Protein AF-A0A1W9Z0H1-F1 (afdb_monomer_lite)

Foldseek 3Di:
DDDDDDPPPDPPPPPPPPPDPQADDLDPVSLVVVCVVDPVVDDSVNSSVVRVQRRLQRVAADAQWWFADPQGKIWGFHDDPNGTWIFIADPVPRDTDIGNGSYDPTHTDDDD

Radius of gyration: 23.55 Å; chains: 1; bounding box: 38×82×44 Å

Organism: Mycolicibacterium bacteremicum (NCBI:txid564198)

Secondary structure (DSSP, 8-state):
-PPPP----------------SS----HHHHHHHHTTS-TT--HHHHHHHHHHHHHHHSSPPTT-EEE-TTS-EEEEEEETTEEEEEEE-TTT--EEEE--SS-SSEEEE--

pLDDT: mean 76.05, std 16.75, range [44.22, 98.0]

Sequence (112 aa):
MDPKPIVDDEPAVEMQESEEPTGVPTTDDFVERVNGMTPGDITPQQILSVITAINHATTGDPVGTARRGPNGEFATRVNRQGVDMWQIVNPADGSLWYDFAPTLPWTQIGGN

Structure (mmCIF, N/CA/C/O backbone):
data_AF-A0A1W9Z0H1-F1
#
_entry.id   AF-A0A1W9Z0H1-F1
#
loop_
_atom_site.group_PDB
_atom_site.id
_atom_site.type_symbol
_atom_site.label_atom_id
_atom_site.label_alt_id
_atom_site.label_comp_id
_atom_site.label_asym_id
_atom_site.label_entity_id
_atom_site.label_seq_id
_atom_site.pdbx_PDB_ins_code
_atom_site.Cartn_x
_atom_si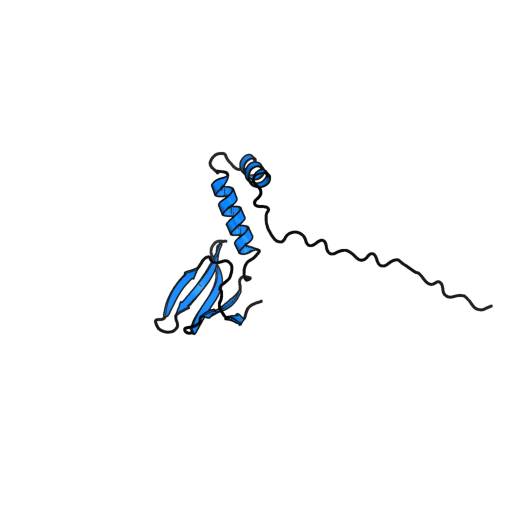te.Cartn_y
_atom_site.Cartn_z
_atom_site.occupancy
_atom_site.B_iso_or_equiv
_atom_site.auth_seq_id
_atom_site.auth_comp_id
_atom_site.auth_asym_id
_atom_site.auth_atom_id
_atom_site.pdbx_PDB_model_num
ATOM 1 N N . MET A 1 1 ? -8.074 -72.671 8.279 1.00 45.56 1 MET A N 1
ATOM 2 C CA . MET A 1 1 ? -8.773 -71.569 8.968 1.00 45.56 1 MET A CA 1
ATOM 3 C C . MET A 1 1 ? -7.991 -70.320 8.635 1.00 45.56 1 MET A C 1
ATOM 5 O O . MET A 1 1 ? -6.952 -70.096 9.237 1.00 45.56 1 MET A O 1
ATOM 9 N N . ASP A 1 2 ? -8.425 -69.596 7.613 1.00 45.91 2 ASP A N 1
ATOM 10 C CA . ASP A 1 2 ? -7.786 -68.352 7.189 1.00 45.91 2 ASP A CA 1
ATOM 11 C C . ASP A 1 2 ? -8.324 -67.190 8.038 1.00 45.91 2 ASP A C 1
ATOM 13 O O . ASP A 1 2 ? -9.546 -67.079 8.197 1.00 45.91 2 ASP A O 1
ATOM 17 N N . PRO A 1 3 ? -7.463 -66.340 8.623 1.00 49.16 3 PRO A N 1
ATOM 18 C CA . PRO A 1 3 ? -7.924 -65.160 9.336 1.00 49.16 3 PRO A CA 1
ATOM 19 C C . PRO A 1 3 ? -8.439 -64.130 8.323 1.00 49.16 3 PRO A C 1
ATOM 21 O O . PRO A 1 3 ? -7.768 -63.804 7.345 1.00 49.16 3 PRO A O 1
ATOM 24 N N . LYS A 1 4 ? -9.653 -63.620 8.550 1.00 55.16 4 LYS A N 1
ATOM 25 C CA . LYS A 1 4 ? -10.194 -62.491 7.783 1.00 55.16 4 LYS A CA 1
ATOM 26 C C . LYS A 1 4 ? -9.415 -61.216 8.136 1.00 55.16 4 LYS A C 1
ATOM 28 O O . LYS A 1 4 ? -9.140 -61.017 9.320 1.00 55.16 4 LYS A O 1
ATOM 33 N N . PRO A 1 5 ? -9.104 -60.341 7.166 1.00 51.19 5 PRO A N 1
ATOM 34 C CA . PRO A 1 5 ? -8.570 -59.025 7.475 1.00 51.19 5 PRO A CA 1
ATOM 35 C C . PRO A 1 5 ? -9.670 -58.179 8.128 1.00 51.19 5 PRO A C 1
ATOM 37 O O . PRO A 1 5 ? -10.795 -58.113 7.627 1.00 51.19 5 PRO A O 1
ATOM 40 N N . ILE A 1 6 ? -9.347 -57.567 9.265 1.00 50.47 6 ILE A N 1
ATOM 41 C CA . ILE A 1 6 ? -10.139 -56.493 9.863 1.00 50.47 6 ILE A CA 1
ATOM 42 C C . ILE A 1 6 ? -9.847 -55.265 9.002 1.00 50.47 6 ILE A C 1
ATOM 44 O O . ILE A 1 6 ? -8.709 -54.810 8.938 1.00 50.47 6 ILE A O 1
ATOM 48 N N . VAL A 1 7 ? -10.848 -54.808 8.255 1.00 54.66 7 VAL A N 1
ATOM 49 C CA . VAL A 1 7 ? -10.806 -53.502 7.601 1.00 54.66 7 VAL A CA 1
ATOM 50 C C . VAL A 1 7 ? -11.225 -52.508 8.677 1.00 54.66 7 VAL A C 1
ATOM 52 O O . VAL A 1 7 ? -12.408 -52.430 9.005 1.00 54.66 7 VAL A O 1
ATOM 55 N N . ASP A 1 8 ? -10.247 -51.837 9.285 1.00 53.41 8 ASP A N 1
ATOM 56 C CA . ASP A 1 8 ? -10.482 -50.625 10.070 1.00 53.41 8 ASP A CA 1
ATOM 57 C C . ASP A 1 8 ? -10.920 -49.526 9.093 1.00 53.41 8 ASP A C 1
ATOM 59 O O . ASP A 1 8 ? -10.108 -48.832 8.485 1.00 53.41 8 ASP A O 1
ATOM 63 N N . ASP A 1 9 ? -12.229 -49.444 8.873 1.00 55.66 9 ASP A N 1
ATOM 64 C CA . ASP A 1 9 ? -12.891 -48.330 8.199 1.00 55.66 9 ASP A CA 1
ATOM 65 C C . ASP A 1 9 ? -13.076 -47.221 9.250 1.00 55.66 9 ASP A C 1
ATOM 67 O O . ASP A 1 9 ? -14.148 -47.040 9.831 1.00 55.66 9 ASP A O 1
ATOM 71 N N . GLU A 1 10 ? -11.977 -46.551 9.604 1.00 60.16 10 GLU A N 1
ATOM 72 C CA . GLU A 1 10 ? -12.066 -45.281 10.321 1.00 60.16 10 GLU A CA 1
ATOM 73 C C . GLU A 1 10 ? -12.583 -44.236 9.323 1.00 60.16 10 GLU A C 1
ATOM 75 O O . GLU A 1 10 ? -11.928 -44.004 8.299 1.00 60.16 10 GLU A O 1
ATOM 80 N N . PRO A 1 11 ? -13.735 -43.582 9.567 1.00 52.06 11 PRO A N 1
ATOM 81 C CA . PRO A 1 11 ? -14.147 -42.488 8.710 1.00 52.06 11 PRO A CA 1
ATOM 82 C C . PRO A 1 11 ? -13.107 -41.382 8.863 1.00 52.06 11 PRO A C 1
ATOM 84 O O . PRO A 1 11 ? -12.924 -40.837 9.955 1.00 52.06 11 PRO A O 1
ATOM 87 N N . ALA A 1 12 ? -12.418 -41.062 7.768 1.00 53.41 12 ALA A N 1
ATOM 88 C CA . ALA A 1 12 ? -11.580 -39.881 7.687 1.00 53.41 12 ALA A CA 1
ATOM 89 C C . ALA A 1 12 ? -12.450 -38.682 8.077 1.00 53.41 12 ALA A C 1
ATOM 91 O O . ALA A 1 12 ? -13.354 -38.286 7.341 1.00 53.41 12 ALA A O 1
ATOM 92 N N . VAL A 1 13 ? -12.219 -38.145 9.275 1.00 53.97 13 VAL A N 1
ATOM 93 C CA . VAL A 1 13 ? -12.771 -36.855 9.666 1.00 53.97 13 VAL A CA 1
ATOM 94 C C . VAL A 1 13 ? -12.063 -35.859 8.766 1.00 53.97 13 VAL A C 1
ATOM 96 O O . VAL A 1 13 ? -10.923 -35.475 9.020 1.00 53.97 13 VAL A O 1
ATOM 99 N N . GLU A 1 14 ? -12.709 -35.527 7.652 1.00 49.62 14 GLU A N 1
ATOM 100 C CA . GLU A 1 14 ? -12.321 -34.427 6.790 1.00 49.62 14 GLU A CA 1
ATOM 101 C C . GLU A 1 14 ? -12.427 -33.179 7.666 1.00 49.62 14 GLU A C 1
ATOM 103 O O . GLU A 1 14 ? -13.512 -32.649 7.913 1.00 49.62 14 GLU A O 1
ATOM 108 N N . MET A 1 15 ? -11.299 -32.810 8.279 1.00 44.22 15 MET A N 1
ATOM 109 C CA . MET A 1 15 ? -11.163 -31.579 9.032 1.00 44.22 15 MET A CA 1
ATOM 110 C C . MET A 1 15 ? -11.415 -30.476 8.018 1.00 44.22 15 MET A C 1
ATOM 112 O O . MET A 1 15 ? -10.532 -30.136 7.237 1.00 44.22 15 MET A O 1
ATOM 116 N N . GLN A 1 16 ? -12.656 -29.994 7.973 1.00 44.22 16 GLN A N 1
ATOM 117 C CA . GLN A 1 16 ? -12.991 -28.784 7.255 1.00 44.22 16 GLN A CA 1
ATOM 118 C C . GLN A 1 16 ? -12.105 -27.713 7.870 1.00 44.22 16 GLN A C 1
ATOM 120 O O . GLN A 1 16 ? -12.297 -27.336 9.026 1.00 44.22 16 GLN A O 1
ATOM 125 N N . GLU A 1 17 ? -11.073 -27.331 7.127 1.00 47.47 17 GLU A N 1
ATOM 126 C CA . GLU A 1 17 ? -10.230 -26.192 7.426 1.00 47.47 17 GLU A CA 1
ATOM 127 C C . GLU A 1 17 ? -11.194 -25.013 7.525 1.00 47.47 17 GLU A C 1
ATOM 129 O O . GLU A 1 17 ? -11.731 -24.530 6.530 1.00 47.47 17 GLU A O 1
ATOM 134 N N . SER A 1 18 ? -11.568 -24.666 8.754 1.00 46.56 18 SER A N 1
ATOM 135 C CA . SER A 1 18 ? -12.375 -23.494 9.018 1.00 46.56 18 SER A CA 1
ATOM 136 C C . SER A 1 18 ? -11.507 -22.328 8.591 1.00 46.56 18 SER A C 1
ATOM 138 O O . SER A 1 18 ? -10.565 -21.987 9.303 1.00 46.56 18 SER A O 1
ATOM 140 N N . GLU A 1 19 ? -11.779 -21.790 7.401 1.00 47.16 19 GLU A N 1
ATOM 141 C CA . GLU A 1 19 ? -11.219 -20.533 6.923 1.00 47.16 19 GLU A CA 1
ATOM 142 C C . GLU A 1 19 ? -11.620 -19.460 7.939 1.00 47.16 19 GLU A C 1
ATOM 144 O O . GLU A 1 19 ? -12.688 -18.848 7.856 1.00 47.16 19 GLU A O 1
ATOM 149 N N . GLU A 1 20 ? -10.803 -19.295 8.981 1.00 51.53 20 GLU A N 1
ATOM 150 C CA . GLU A 1 20 ? -10.944 -18.187 9.906 1.00 51.53 20 GLU A CA 1
ATOM 151 C C . GLU A 1 20 ? -10.835 -16.909 9.067 1.00 51.53 20 GLU A C 1
ATOM 153 O O . GLU A 1 20 ? -9.908 -16.786 8.260 1.00 51.53 20 GLU A O 1
ATOM 158 N N . PRO A 1 21 ? -11.784 -15.966 9.187 1.00 47.16 21 PRO A N 1
ATOM 159 C CA . PRO A 1 21 ? -11.746 -14.757 8.384 1.00 47.16 21 PRO A CA 1
ATOM 160 C C . PRO A 1 21 ? -10.411 -14.044 8.622 1.00 47.16 21 PRO A C 1
ATOM 162 O O . PRO A 1 21 ? -10.077 -13.689 9.751 1.00 47.16 21 PRO A O 1
ATOM 165 N N . THR A 1 22 ? -9.647 -13.817 7.554 1.00 54.78 22 THR A N 1
ATOM 166 C CA . THR A 1 22 ? -8.291 -13.233 7.576 1.00 54.78 22 THR A CA 1
ATOM 167 C C . THR A 1 22 ? -8.282 -11.716 7.839 1.00 54.78 22 THR A C 1
ATOM 169 O O . THR A 1 22 ? -7.399 -10.979 7.392 1.00 54.78 22 THR A O 1
ATOM 172 N N . GLY A 1 23 ? -9.263 -11.220 8.599 1.00 58.22 23 GLY A N 1
ATOM 173 C CA . GLY A 1 23 ? -9.431 -9.811 8.926 1.00 58.22 23 GLY A CA 1
ATOM 174 C C . GLY A 1 23 ? -10.231 -9.590 10.208 1.00 58.22 23 GLY A C 1
ATOM 175 O O . GLY A 1 23 ? -11.097 -10.374 10.590 1.00 58.22 23 GLY A O 1
ATOM 176 N N . VAL A 1 24 ? -9.937 -8.479 10.873 1.00 66.19 24 VAL A N 1
ATOM 177 C CA . VAL A 1 24 ? -10.684 -7.979 12.022 1.00 66.19 24 VAL A CA 1
ATOM 178 C C . VAL A 1 24 ? -12.051 -7.455 11.549 1.00 66.19 24 VAL A C 1
ATOM 180 O O . VAL A 1 24 ? -12.112 -6.659 10.612 1.00 66.19 24 VAL A O 1
ATOM 183 N N . PRO A 1 25 ? -13.176 -7.840 12.170 1.00 69.00 25 PRO A N 1
ATOM 184 C CA . PRO A 1 25 ? -14.497 -7.356 11.768 1.00 69.00 25 PRO A CA 1
ATOM 185 C C . PRO A 1 25 ? -14.625 -5.823 11.837 1.00 69.00 25 PRO A C 1
ATOM 187 O O . PRO A 1 25 ? -14.260 -5.209 12.835 1.00 69.00 25 PRO A O 1
ATOM 190 N N . THR A 1 26 ? -15.195 -5.195 10.802 1.00 65.44 26 THR A N 1
ATOM 191 C CA . THR A 1 26 ? -15.469 -3.738 10.749 1.00 65.44 26 THR A CA 1
ATOM 192 C C . THR A 1 26 ? -16.930 -3.388 11.043 1.00 65.44 26 THR A C 1
ATOM 194 O O . THR A 1 26 ? -17.381 -2.295 10.717 1.00 65.44 26 THR A O 1
ATOM 197 N N . THR A 1 27 ? -17.704 -4.321 11.595 1.00 74.88 27 THR A N 1
ATOM 198 C CA . THR A 1 27 ? -19.119 -4.107 11.928 1.00 74.88 27 THR A CA 1
ATOM 199 C C . THR A 1 27 ? -19.272 -3.110 13.076 1.00 74.88 27 THR A C 1
ATOM 201 O O . THR A 1 27 ? -18.487 -3.167 14.025 1.00 74.88 27 THR A O 1
ATOM 204 N N . ASP A 1 28 ? -20.318 -2.281 13.046 1.00 71.12 28 ASP A N 1
ATOM 205 C CA . ASP A 1 28 ? -20.591 -1.264 14.077 1.00 71.12 28 ASP A CA 1
ATOM 206 C C . ASP A 1 28 ? -20.609 -1.857 15.498 1.00 71.12 28 ASP A C 1
ATOM 208 O O . ASP A 1 28 ? -19.934 -1.342 16.389 1.00 71.12 28 ASP A O 1
ATOM 212 N N . ASP A 1 29 ? -21.243 -3.021 15.682 1.00 72.56 29 ASP A N 1
ATOM 213 C CA . ASP A 1 29 ? -21.295 -3.742 16.966 1.00 72.56 29 ASP A CA 1
ATOM 214 C C . ASP A 1 29 ? -19.903 -4.104 17.519 1.00 72.56 29 ASP A C 1
ATOM 216 O O . ASP A 1 29 ? -19.667 -4.119 18.730 1.00 72.56 29 ASP A O 1
ATOM 220 N N . PHE A 1 30 ? -18.952 -4.407 16.633 1.00 75.12 30 PHE A N 1
ATOM 221 C CA . PHE A 1 30 ? -17.581 -4.734 17.018 1.00 75.12 30 PHE A CA 1
ATOM 222 C C . PHE A 1 30 ? -16.798 -3.468 17.378 1.00 75.12 30 PHE A C 1
ATOM 224 O O . PHE A 1 30 ? -16.097 -3.441 18.391 1.00 75.12 30 PHE A O 1
ATOM 231 N N . VAL A 1 31 ? -16.961 -2.402 16.589 1.00 74.75 31 VAL A N 1
ATOM 232 C CA . VAL A 1 31 ? -16.331 -1.098 16.834 1.00 74.75 31 VAL A CA 1
ATOM 233 C C . VAL A 1 31 ? -16.798 -0.514 18.170 1.00 74.75 31 VAL A C 1
ATOM 235 O O . VAL A 1 31 ? -15.966 -0.076 18.963 1.00 74.75 31 VAL A O 1
ATOM 238 N N . GLU A 1 32 ? -18.098 -0.562 18.469 1.00 72.88 32 GLU A N 1
ATOM 239 C CA . GLU A 1 32 ? -18.648 -0.099 19.749 1.00 72.88 32 GLU A CA 1
ATOM 240 C C . GLU A 1 32 ? -18.159 -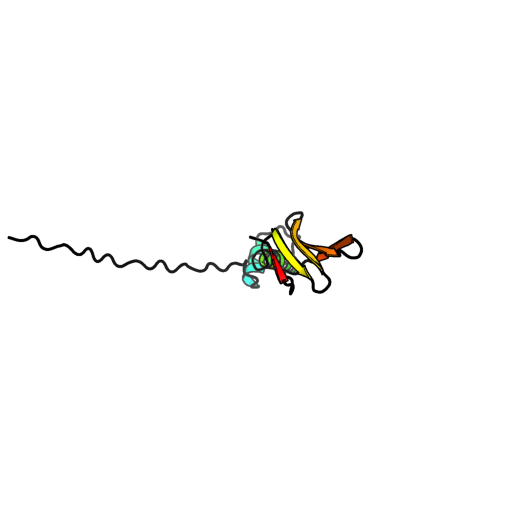0.935 20.935 1.00 72.88 32 GLU A C 1
ATOM 242 O O . GLU A 1 32 ? -17.813 -0.386 21.986 1.00 72.88 32 GLU A O 1
ATOM 247 N N . ARG A 1 33 ? -18.058 -2.259 20.767 1.00 79.62 33 ARG A N 1
ATOM 248 C CA . ARG A 1 33 ? -17.511 -3.151 21.796 1.00 79.62 33 ARG A CA 1
ATOM 249 C C . ARG A 1 33 ? -16.060 -2.811 22.131 1.00 79.62 33 ARG A C 1
ATOM 251 O O . ARG A 1 33 ? -15.714 -2.763 23.310 1.00 79.62 33 ARG A O 1
ATOM 258 N N . VAL A 1 34 ? -15.222 -2.572 21.122 1.00 74.12 34 VAL A N 1
ATOM 259 C CA . VAL A 1 34 ? -13.829 -2.141 21.325 1.00 74.12 34 VAL A CA 1
ATOM 260 C C . VAL A 1 34 ? -13.795 -0.752 21.961 1.00 74.12 34 VAL A C 1
ATOM 262 O O . VAL A 1 34 ? -13.032 -0.532 22.900 1.00 74.12 34 VAL A O 1
ATOM 265 N N . ASN A 1 35 ? -14.675 0.159 21.540 1.00 72.00 35 ASN A N 1
ATOM 266 C CA . ASN A 1 35 ? -14.778 1.499 22.115 1.00 72.00 35 ASN A CA 1
ATOM 267 C C . ASN A 1 35 ? -15.068 1.459 23.620 1.00 72.00 35 ASN A C 1
ATOM 269 O O . ASN A 1 35 ? -14.406 2.145 24.391 1.00 72.00 35 ASN A O 1
ATOM 273 N N . GLY A 1 36 ? -15.968 0.576 24.060 1.00 74.00 36 GLY A N 1
ATOM 274 C CA . GLY A 1 36 ? -16.255 0.359 25.481 1.00 74.00 36 GLY A CA 1
ATOM 275 C C . GLY A 1 36 ? -15.101 -0.243 26.299 1.00 74.00 36 GLY A C 1
ATOM 276 O O . GLY A 1 36 ? -15.138 -0.189 27.526 1.00 74.00 36 GLY A O 1
ATOM 277 N N . MET A 1 37 ? -14.079 -0.810 25.648 1.00 78.19 37 MET A N 1
ATOM 278 C CA . MET A 1 37 ? -12.881 -1.382 26.287 1.00 78.19 37 MET A CA 1
ATOM 279 C C . MET A 1 37 ? -11.673 -0.436 26.259 1.00 78.19 37 MET A C 1
ATOM 281 O O . MET A 1 37 ? -10.641 -0.737 26.862 1.00 78.19 37 MET A O 1
ATOM 285 N N . THR A 1 38 ? -11.785 0.691 25.557 1.00 70.50 38 THR A N 1
ATOM 286 C CA . THR A 1 38 ? -10.686 1.628 25.326 1.00 70.50 38 THR A CA 1
ATOM 287 C C . THR A 1 38 ? -10.846 2.846 26.250 1.00 70.50 38 THR A C 1
ATOM 289 O O . THR A 1 38 ? -11.977 3.243 26.532 1.00 70.50 38 THR A O 1
ATOM 292 N N . PRO A 1 39 ? -9.760 3.449 26.776 1.00 71.94 39 PRO A N 1
ATOM 293 C C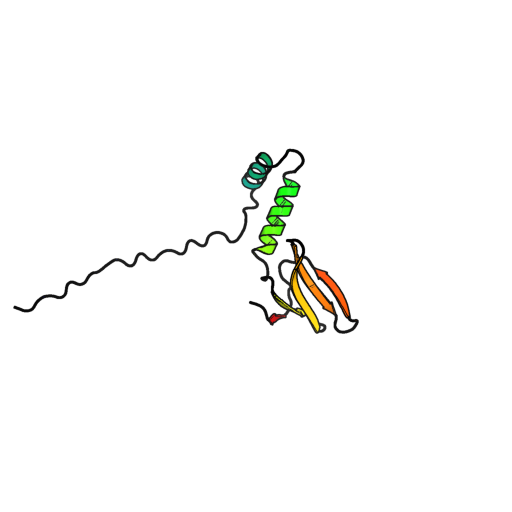A . PRO A 1 39 ? -9.860 4.662 27.589 1.00 71.94 39 PRO A CA 1
ATOM 294 C C . PRO A 1 39 ? -10.639 5.767 26.863 1.00 71.94 39 PRO A C 1
ATOM 296 O O . PRO A 1 39 ? -10.522 5.901 25.646 1.00 71.94 39 PRO A O 1
ATOM 299 N N . GLY A 1 40 ? -11.407 6.559 27.619 1.00 70.06 40 GLY A N 1
ATOM 300 C CA . GLY A 1 40 ? -12.490 7.430 27.128 1.00 70.06 40 GLY A CA 1
ATOM 301 C C . GLY A 1 40 ? -12.129 8.568 26.162 1.00 70.06 40 GLY A C 1
ATOM 302 O O . GLY A 1 40 ? -13.004 9.364 25.836 1.00 70.06 40 GLY A O 1
ATOM 303 N N . ASP A 1 41 ? -10.886 8.633 25.691 1.00 77.75 41 ASP A N 1
ATOM 304 C CA . ASP A 1 41 ? -10.409 9.616 24.715 1.00 77.75 41 ASP A CA 1
ATOM 305 C C . ASP A 1 41 ? -10.351 9.058 23.281 1.00 77.75 41 ASP A C 1
ATOM 307 O O . ASP A 1 41 ? -9.989 9.780 22.350 1.00 77.75 41 ASP A O 1
ATOM 311 N N . ILE A 1 42 ? -10.689 7.777 23.083 1.00 78.00 42 ILE A N 1
ATOM 312 C CA . ILE A 1 42 ? -10.751 7.155 21.757 1.00 78.00 42 ILE A CA 1
ATOM 313 C C . ILE A 1 42 ? -12.198 7.121 21.267 1.00 78.00 42 ILE A C 1
ATOM 315 O O . ILE A 1 42 ? -13.119 6.777 21.998 1.00 78.00 42 ILE A O 1
ATOM 319 N N . THR A 1 43 ? -12.391 7.511 20.010 1.00 83.12 43 THR A N 1
ATOM 320 C CA . THR A 1 43 ? -13.691 7.524 19.335 1.00 83.12 43 THR A CA 1
ATOM 321 C C . THR A 1 43 ? -13.907 6.249 18.510 1.00 83.12 43 THR A C 1
ATOM 323 O O . THR A 1 43 ? -12.940 5.681 17.987 1.00 83.12 43 THR A O 1
ATOM 326 N N . PRO A 1 44 ? -15.167 5.838 18.271 1.00 74.44 44 PRO A N 1
ATOM 327 C CA . PRO A 1 44 ? -15.497 4.756 17.340 1.00 74.44 44 PRO A CA 1
ATOM 328 C C . PRO A 1 44 ? -14.862 4.936 15.952 1.00 74.44 44 PRO A C 1
ATOM 330 O O . PRO A 1 44 ? -14.369 3.982 15.358 1.00 74.44 44 PRO A O 1
ATOM 333 N N . GLN A 1 45 ? -14.794 6.172 15.448 1.00 72.62 45 GLN A N 1
ATOM 334 C CA . GLN A 1 45 ? -14.174 6.488 14.159 1.00 72.62 45 GLN A CA 1
ATOM 335 C C . GLN A 1 45 ? -12.661 6.223 14.153 1.00 72.62 45 GLN A C 1
ATOM 337 O O . GLN A 1 45 ? -12.124 5.742 13.153 1.00 72.62 45 GLN A O 1
ATOM 342 N N . GLN A 1 46 ? -11.963 6.505 15.257 1.00 76.12 46 GLN A N 1
ATOM 343 C CA . GLN A 1 46 ? -10.541 6.178 15.395 1.00 76.12 46 GLN A CA 1
ATOM 344 C C . GLN A 1 46 ? -10.325 4.663 15.453 1.00 76.12 46 GLN A C 1
ATOM 346 O O . GLN A 1 46 ? -9.408 4.158 14.811 1.00 76.12 46 GLN A O 1
ATOM 351 N N . ILE A 1 47 ? -11.202 3.929 16.138 1.00 77.94 47 ILE A N 1
ATOM 352 C CA . ILE A 1 47 ? -11.151 2.461 16.201 1.00 77.94 47 ILE A CA 1
ATOM 353 C C . ILE A 1 47 ? -11.389 1.847 14.825 1.00 77.94 47 ILE A C 1
ATOM 355 O O . ILE A 1 47 ? -10.604 1.010 14.391 1.00 77.94 47 ILE A O 1
ATOM 359 N N . LEU A 1 48 ? -12.408 2.311 14.099 1.00 73.12 48 LEU A N 1
ATOM 360 C CA . LEU A 1 48 ? -12.675 1.868 12.733 1.00 73.12 48 LEU A CA 1
ATOM 361 C C . LEU A 1 48 ? -11.487 2.157 11.803 1.00 73.12 48 LEU A C 1
ATOM 363 O O . LEU A 1 48 ? -11.132 1.316 10.978 1.00 73.12 48 LEU A O 1
ATOM 367 N N . SER A 1 49 ? -10.835 3.312 11.965 1.00 69.38 49 SER A N 1
ATOM 368 C CA . SER A 1 49 ? -9.635 3.669 11.197 1.00 69.38 49 SER A CA 1
ATOM 369 C C . SER A 1 49 ? -8.473 2.710 11.476 1.00 69.38 49 SER A C 1
ATOM 371 O O . SER A 1 49 ? -7.797 2.277 10.545 1.00 69.38 49 SER A O 1
ATOM 373 N N . VAL A 1 50 ? -8.267 2.324 12.739 1.00 72.75 50 VAL A N 1
ATOM 374 C CA . VAL A 1 50 ? -7.234 1.354 13.135 1.00 72.75 50 VAL A CA 1
ATOM 375 C C . VAL A 1 50 ? -7.565 -0.049 12.625 1.00 72.75 50 VAL A C 1
ATOM 377 O O . VAL A 1 50 ? -6.700 -0.691 12.041 1.00 72.75 50 VAL A O 1
ATOM 380 N N . ILE A 1 51 ? -8.808 -0.515 12.775 1.00 71.00 51 ILE A N 1
ATOM 381 C CA . ILE A 1 51 ? -9.258 -1.821 12.263 1.00 71.00 51 ILE A CA 1
ATOM 382 C C . ILE A 1 51 ? -9.091 -1.887 10.744 1.00 71.00 51 ILE A C 1
ATOM 384 O O . ILE A 1 51 ? -8.586 -2.873 10.220 1.00 71.00 51 ILE A O 1
ATOM 388 N N . THR A 1 52 ? -9.454 -0.821 10.031 1.00 65.12 52 THR A N 1
ATOM 389 C CA . THR A 1 52 ? -9.281 -0.736 8.575 1.00 65.12 52 THR A CA 1
ATOM 390 C C . THR A 1 52 ? -7.803 -0.784 8.192 1.00 65.12 52 THR A C 1
ATOM 392 O O . THR A 1 52 ? -7.450 -1.473 7.239 1.00 65.12 52 THR A O 1
ATOM 395 N N . ALA A 1 53 ? -6.927 -0.114 8.949 1.00 62.09 53 ALA A N 1
ATOM 396 C CA . ALA A 1 53 ? -5.482 -0.181 8.740 1.00 62.09 53 ALA A CA 1
ATOM 397 C C . ALA A 1 53 ? -4.918 -1.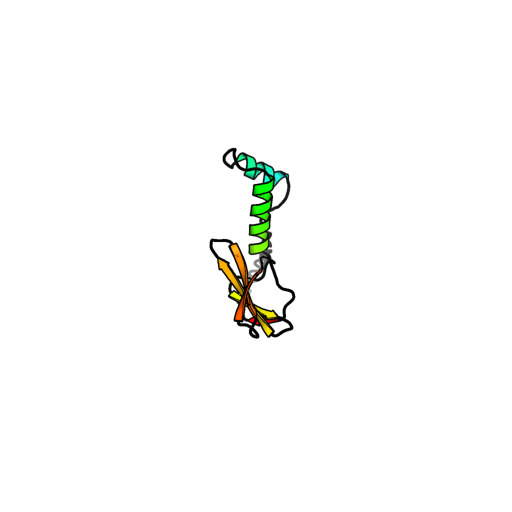589 9.005 1.00 62.09 53 ALA A C 1
ATOM 399 O O . ALA A 1 53 ? -4.088 -2.061 8.231 1.00 62.09 53 ALA A O 1
ATOM 400 N N . ILE A 1 54 ? -5.400 -2.277 10.046 1.00 67.44 54 ILE A N 1
ATOM 401 C CA . ILE A 1 54 ? -5.036 -3.669 10.354 1.00 67.44 54 ILE A CA 1
ATOM 402 C C . ILE A 1 54 ? -5.506 -4.598 9.236 1.00 67.44 54 ILE A C 1
ATOM 404 O O . ILE A 1 54 ? -4.717 -5.393 8.746 1.00 67.44 54 ILE A O 1
ATOM 408 N N . ASN A 1 55 ? -6.748 -4.455 8.775 1.00 63.19 55 ASN A N 1
ATOM 409 C CA . ASN A 1 55 ? -7.272 -5.257 7.674 1.00 63.19 55 ASN A CA 1
ATOM 410 C C . ASN A 1 55 ? -6.516 -5.002 6.378 1.00 63.19 55 ASN A C 1
ATOM 412 O O . ASN A 1 55 ? -6.182 -5.939 5.676 1.00 63.19 55 ASN A O 1
ATOM 416 N N . HIS A 1 56 ? -6.171 -3.752 6.077 1.00 58.59 56 HIS A N 1
ATOM 417 C CA . HIS A 1 56 ? -5.307 -3.437 4.940 1.00 58.59 56 HIS A CA 1
ATOM 418 C C . HIS A 1 56 ? -3.902 -4.042 5.065 1.00 58.59 56 HIS A C 1
ATOM 420 O O . HIS A 1 56 ? -3.282 -4.338 4.043 1.00 58.59 56 HIS A O 1
ATOM 426 N N . ALA A 1 57 ? -3.394 -4.218 6.288 1.00 59.00 57 ALA A N 1
ATOM 427 C CA . ALA A 1 57 ? -2.149 -4.932 6.545 1.00 59.00 57 ALA A CA 1
ATOM 428 C C . ALA A 1 57 ? -2.316 -6.459 6.407 1.00 59.00 57 ALA A C 1
ATOM 430 O O . ALA A 1 57 ? -1.406 -7.117 5.911 1.00 59.00 57 ALA A O 1
ATOM 431 N N . THR A 1 58 ? -3.474 -7.031 6.768 1.00 61.62 58 THR A N 1
ATOM 432 C CA . THR A 1 58 ? -3.729 -8.484 6.688 1.00 61.62 58 THR A CA 1
ATOM 433 C C . THR A 1 58 ? -4.295 -8.969 5.347 1.00 61.62 58 THR A C 1
ATOM 435 O O . THR A 1 58 ? -4.127 -10.141 5.025 1.00 61.62 58 THR A O 1
ATOM 438 N N . THR A 1 59 ? -4.919 -8.106 4.537 1.00 67.56 59 THR A N 1
ATOM 439 C CA . THR A 1 59 ? -5.497 -8.435 3.213 1.00 67.56 59 THR A CA 1
ATOM 440 C C . THR A 1 59 ? -4.743 -7.794 2.040 1.00 67.56 59 THR A C 1
ATOM 442 O O . THR A 1 59 ? -5.256 -7.738 0.921 1.00 67.56 59 THR A O 1
ATOM 445 N N . GLY A 1 60 ? -3.556 -7.244 2.295 1.00 72.62 60 GLY A N 1
ATOM 446 C CA . GLY A 1 60 ? -2.670 -6.655 1.292 1.00 72.62 60 GLY A CA 1
ATOM 447 C C . GLY A 1 60 ? -1.549 -7.598 0.860 1.00 72.62 60 GLY A C 1
ATOM 448 O O . GLY A 1 60 ? -1.447 -8.733 1.320 1.00 72.62 60 GLY A O 1
ATOM 449 N N . ASP A 1 61 ? -0.673 -7.107 -0.016 1.00 85.44 61 ASP A N 1
ATOM 450 C CA . ASP A 1 61 ? 0.565 -7.828 -0.316 1.00 85.44 61 ASP A CA 1
ATOM 451 C C . ASP A 1 61 ? 1.423 -7.956 0.957 1.00 85.44 61 ASP A C 1
ATOM 453 O O . ASP A 1 61 ? 1.565 -6.963 1.686 1.00 85.44 61 ASP A O 1
ATOM 457 N N . PRO A 1 62 ? 2.041 -9.123 1.223 1.00 86.44 62 PRO A N 1
ATOM 458 C CA . PRO A 1 62 ? 2.848 -9.313 2.419 1.00 86.44 62 PRO A CA 1
ATOM 459 C C . PRO A 1 62 ? 4.089 -8.416 2.404 1.00 86.44 62 PRO A C 1
ATOM 461 O O . PRO A 1 62 ? 4.651 -8.100 1.346 1.00 86.44 62 PRO A O 1
ATOM 464 N N . VAL A 1 63 ? 4.560 -8.025 3.591 1.00 88.06 63 VAL A N 1
ATOM 465 C CA . VAL A 1 63 ? 5.850 -7.335 3.751 1.00 88.06 63 VAL A CA 1
ATOM 466 C C . VAL A 1 63 ? 6.959 -8.150 3.077 1.00 88.06 63 VAL A C 1
ATOM 468 O O . VAL A 1 63 ? 7.039 -9.365 3.225 1.00 88.06 63 VAL A O 1
ATOM 471 N N . GLY A 1 64 ? 7.816 -7.470 2.316 1.00 89.19 64 GLY A N 1
ATOM 472 C CA . GLY A 1 64 ? 8.837 -8.085 1.468 1.00 89.19 64 GLY A CA 1
ATOM 473 C C . GLY A 1 64 ? 8.410 -8.278 0.012 1.00 89.19 64 GLY A C 1
ATOM 474 O O . GLY A 1 64 ? 9.276 -8.493 -0.835 1.00 89.19 64 GLY A O 1
ATOM 475 N N . THR A 1 65 ? 7.121 -8.134 -0.318 1.00 94.12 65 THR A N 1
ATOM 476 C CA . THR A 1 65 ? 6.665 -8.151 -1.717 1.00 94.12 65 THR A CA 1
ATOM 477 C C . THR A 1 65 ? 7.340 -7.049 -2.519 1.00 94.12 65 THR A C 1
ATOM 479 O O . THR A 1 65 ? 7.424 -5.906 -2.070 1.00 94.12 65 THR A O 1
ATOM 482 N N . ALA A 1 66 ? 7.802 -7.380 -3.722 1.00 96.06 66 ALA A N 1
ATOM 483 C CA . ALA A 1 66 ? 8.414 -6.450 -4.654 1.00 96.06 66 ALA A CA 1
ATOM 484 C C . ALA A 1 66 ? 7.609 -6.379 -5.957 1.00 96.06 66 ALA A C 1
ATOM 486 O O . ALA A 1 66 ? 7.303 -7.398 -6.583 1.00 96.06 66 ALA A O 1
ATOM 487 N N . ARG A 1 67 ? 7.295 -5.160 -6.396 1.00 96.94 67 ARG A N 1
ATOM 488 C CA . ARG A 1 67 ? 6.560 -4.887 -7.635 1.00 96.94 67 ARG A CA 1
ATOM 489 C C . ARG A 1 67 ? 7.319 -3.898 -8.523 1.00 96.94 67 ARG A C 1
ATOM 491 O O . ARG A 1 67 ? 8.071 -3.053 -8.039 1.00 96.94 67 ARG A O 1
ATOM 498 N N . ARG A 1 68 ? 7.110 -4.003 -9.836 1.00 97.69 68 ARG A N 1
ATOM 499 C CA . ARG A 1 68 ? 7.667 -3.132 -10.876 1.00 97.69 68 ARG A CA 1
ATOM 500 C C . ARG A 1 68 ? 6.565 -2.287 -11.508 1.00 97.69 68 ARG A C 1
ATOM 502 O O . ARG A 1 68 ? 5.599 -2.835 -12.046 1.00 97.69 68 ARG A O 1
ATOM 509 N N . GLY A 1 69 ? 6.740 -0.973 -11.444 1.00 96.75 69 GLY A N 1
ATOM 510 C CA . GLY A 1 69 ? 5.867 0.016 -12.061 1.00 96.75 69 GLY A CA 1
ATOM 511 C C . GLY A 1 69 ? 6.055 0.109 -13.579 1.00 96.75 69 GLY A C 1
ATOM 512 O O . GLY A 1 69 ? 7.065 -0.360 -14.119 1.00 96.75 69 GLY A O 1
ATOM 513 N N . PRO A 1 70 ? 5.084 0.709 -14.288 1.00 95.31 70 PRO A N 1
ATOM 514 C CA . PRO A 1 70 ? 5.082 0.787 -15.747 1.00 95.31 70 PRO A CA 1
ATOM 515 C C . PRO A 1 70 ? 6.238 1.619 -16.321 1.00 95.31 70 PRO A C 1
ATOM 517 O O . PRO A 1 70 ? 6.662 1.344 -17.441 1.00 95.31 70 PRO A O 1
ATOM 520 N N . ASN A 1 71 ? 6.791 2.579 -15.568 1.00 94.06 71 ASN A N 1
ATOM 521 C CA . ASN A 1 71 ? 7.941 3.379 -16.007 1.00 94.06 71 ASN A CA 1
ATOM 522 C C . ASN A 1 71 ? 9.265 2.860 -15.424 1.00 94.06 71 ASN A C 1
ATOM 524 O O . ASN A 1 71 ? 10.300 3.518 -15.510 1.00 94.06 71 ASN A O 1
ATOM 528 N N . GLY A 1 72 ? 9.251 1.659 -14.842 1.00 93.81 72 GLY A N 1
ATOM 529 C CA . GLY A 1 72 ? 10.422 1.030 -14.250 1.00 93.81 72 GLY A CA 1
ATOM 530 C C . GLY A 1 72 ? 10.626 1.328 -12.766 1.00 93.81 72 GLY A C 1
ATOM 531 O O . GLY A 1 72 ? 11.644 0.896 -12.223 1.00 93.81 72 GLY A O 1
ATOM 532 N N . GLU A 1 73 ? 9.682 2.002 -12.106 1.00 97.62 73 GLU A N 1
ATOM 533 C CA . GLU A 1 73 ? 9.688 2.198 -10.657 1.00 97.62 73 GLU A CA 1
ATOM 534 C C . GLU A 1 73 ? 9.766 0.860 -9.920 1.00 97.62 73 GLU A C 1
ATOM 536 O O . GLU A 1 73 ? 9.198 -0.147 -10.350 1.00 97.62 73 GLU A O 1
ATOM 541 N N . PHE A 1 74 ? 10.461 0.845 -8.790 1.00 97.50 74 PHE A N 1
ATOM 542 C CA . PHE A 1 74 ? 10.575 -0.333 -7.943 1.00 97.50 74 PHE A CA 1
ATOM 543 C C . PHE A 1 74 ? 9.869 -0.075 -6.618 1.00 97.50 74 PHE A C 1
ATOM 545 O O . PHE A 1 74 ? 10.205 0.879 -5.923 1.00 97.50 74 PHE A O 1
ATOM 552 N N . ALA A 1 75 ? 8.902 -0.920 -6.272 1.00 97.69 75 ALA A N 1
ATOM 553 C CA . ALA A 1 75 ? 8.173 -0.844 -5.015 1.00 97.69 75 ALA A CA 1
ATOM 554 C C . ALA A 1 75 ? 8.469 -2.070 -4.156 1.00 97.69 75 ALA A C 1
ATOM 556 O O . ALA A 1 75 ? 8.341 -3.196 -4.633 1.00 97.69 75 ALA A O 1
ATOM 557 N N . THR A 1 76 ? 8.801 -1.861 -2.883 1.00 96.25 76 THR A N 1
ATOM 558 C CA . THR A 1 76 ? 8.890 -2.930 -1.879 1.00 96.25 76 THR A CA 1
ATOM 559 C C . THR A 1 76 ? 7.901 -2.670 -0.759 1.00 96.25 76 THR A C 1
ATOM 561 O O . THR A 1 76 ? 7.846 -1.561 -0.226 1.00 96.25 76 THR A O 1
ATOM 564 N N . ARG A 1 77 ? 7.137 -3.693 -0.378 1.00 93.50 77 ARG A N 1
ATOM 565 C CA . ARG A 1 77 ? 6.269 -3.645 0.792 1.00 93.50 77 ARG A CA 1
ATOM 566 C C . ARG A 1 77 ? 7.131 -3.706 2.047 1.00 93.50 77 ARG A C 1
ATOM 568 O O . ARG A 1 77 ? 7.891 -4.653 2.233 1.00 93.50 77 ARG A O 1
ATOM 575 N N . VAL A 1 78 ? 7.030 -2.699 2.902 1.00 90.62 78 VAL A N 1
ATOM 576 C CA . VAL A 1 78 ? 7.809 -2.573 4.137 1.00 90.62 78 VAL A CA 1
ATOM 577 C C . VAL A 1 78 ? 6.886 -2.265 5.307 1.00 90.62 78 VAL A C 1
ATOM 579 O O . VAL A 1 78 ? 5.888 -1.569 5.140 1.00 90.62 78 VAL A O 1
ATOM 582 N N . ASN A 1 79 ? 7.258 -2.726 6.498 1.00 85.00 79 ASN A N 1
ATOM 583 C CA . ASN A 1 79 ? 6.672 -2.244 7.743 1.00 85.00 79 ASN A CA 1
ATOM 584 C C . ASN A 1 79 ? 7.570 -1.143 8.318 1.00 85.00 79 ASN A C 1
ATOM 586 O O . ASN A 1 79 ? 8.771 -1.351 8.518 1.00 85.00 79 ASN A O 1
ATOM 590 N N . ARG A 1 80 ? 7.006 0.034 8.596 1.00 77.31 80 ARG A N 1
ATOM 591 C CA . ARG A 1 80 ? 7.680 1.085 9.366 1.00 77.31 80 ARG A CA 1
ATOM 592 C C . ARG A 1 80 ? 6.817 1.475 10.551 1.00 77.31 80 ARG A C 1
ATOM 594 O O . ARG A 1 80 ? 5.713 1.973 10.374 1.00 77.31 80 ARG A O 1
ATOM 601 N N . GLN A 1 81 ? 7.362 1.294 11.754 1.00 78.69 81 GLN A N 1
ATOM 602 C CA . GLN A 1 81 ? 6.696 1.651 13.014 1.00 78.69 81 GLN A CA 1
ATOM 603 C C . GLN A 1 81 ? 5.302 1.010 13.152 1.00 78.69 81 GLN A C 1
ATOM 605 O O . GLN A 1 81 ? 4.375 1.638 13.652 1.00 78.69 81 GLN A O 1
ATOM 610 N N . GLY A 1 82 ? 5.144 -0.232 12.684 1.00 68.06 82 GLY A N 1
AT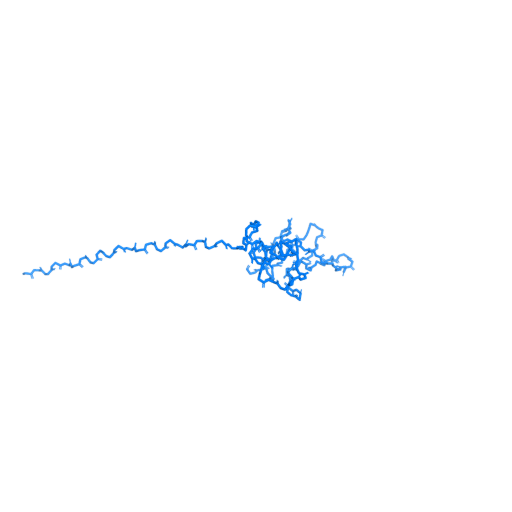OM 611 C CA . GLY A 1 82 ? 3.872 -0.950 12.742 1.00 68.06 82 GLY A CA 1
ATOM 612 C C . GLY A 1 82 ? 2.903 -0.628 11.603 1.00 68.06 82 GLY A C 1
ATOM 613 O O . GLY A 1 82 ? 1.826 -1.210 11.573 1.00 68.06 82 GLY A O 1
ATOM 614 N N . VAL A 1 83 ? 3.272 0.243 10.658 1.00 72.94 83 VAL A N 1
ATOM 615 C CA . VAL A 1 83 ? 2.449 0.567 9.486 1.00 72.94 83 VAL A CA 1
ATOM 616 C C . VAL A 1 83 ? 3.054 -0.053 8.233 1.00 72.94 83 VAL A C 1
ATOM 618 O O . VAL A 1 83 ? 4.210 0.218 7.894 1.00 72.94 83 VAL A O 1
ATOM 621 N N . ASP A 1 84 ? 2.258 -0.853 7.528 1.00 82.69 84 ASP A N 1
ATOM 622 C CA . ASP A 1 84 ? 2.640 -1.427 6.242 1.00 82.69 84 ASP A CA 1
ATOM 623 C C . ASP A 1 84 ? 2.414 -0.425 5.111 1.00 82.69 84 ASP A C 1
ATOM 625 O O . ASP A 1 84 ? 1.340 0.158 4.961 1.00 82.69 84 ASP A O 1
ATOM 629 N N . MET A 1 85 ? 3.443 -0.235 4.294 1.00 88.38 85 MET A N 1
ATOM 630 C CA . MET A 1 85 ? 3.439 0.705 3.179 1.00 88.38 85 MET A CA 1
ATOM 631 C C . MET A 1 85 ? 4.350 0.215 2.058 1.00 88.38 85 MET A C 1
ATOM 633 O O . MET A 1 85 ? 5.242 -0.609 2.255 1.00 88.38 85 MET A O 1
ATOM 637 N N . TRP A 1 86 ? 4.153 0.748 0.864 1.00 94.31 86 TRP A N 1
ATOM 638 C CA . TRP A 1 86 ? 5.091 0.606 -0.236 1.00 94.31 86 TRP A CA 1
ATOM 639 C C . TRP A 1 86 ? 6.160 1.673 -0.125 1.00 94.31 86 TRP A C 1
ATOM 641 O O . TRP A 1 86 ? 5.848 2.857 -0.116 1.00 94.31 86 TRP A O 1
ATOM 651 N N . GLN A 1 87 ? 7.420 1.261 -0.078 1.00 96.81 87 GLN A N 1
ATOM 652 C CA . GLN A 1 87 ? 8.541 2.145 -0.358 1.00 96.81 87 GLN A CA 1
ATOM 653 C C . GLN A 1 87 ? 8.823 2.070 -1.856 1.00 96.81 87 GLN A C 1
ATOM 655 O O . GLN A 1 87 ? 9.199 1.009 -2.357 1.00 96.81 87 GLN A O 1
ATOM 660 N N . ILE A 1 88 ? 8.626 3.180 -2.561 1.00 98.00 88 ILE A N 1
ATOM 661 C CA . ILE A 1 88 ? 8.720 3.240 -4.018 1.00 98.00 88 ILE A CA 1
ATOM 662 C C . ILE A 1 88 ? 9.918 4.094 -4.413 1.00 98.00 88 ILE A C 1
ATOM 664 O O . ILE A 1 88 ? 10.103 5.183 -3.877 1.00 98.00 88 ILE A O 1
ATOM 668 N N . VAL A 1 89 ? 10.726 3.586 -5.343 1.00 98.00 89 VAL A N 1
ATOM 669 C CA . VAL A 1 89 ? 11.906 4.254 -5.892 1.00 98.00 89 VAL A CA 1
ATOM 670 C C . VAL A 1 89 ? 11.727 4.444 -7.393 1.00 98.00 89 VAL A C 1
ATOM 672 O O . VAL A 1 89 ? 11.540 3.469 -8.128 1.00 98.00 89 VAL A O 1
ATOM 675 N N . ASN A 1 90 ? 11.827 5.685 -7.863 1.00 96.81 90 ASN A N 1
ATOM 676 C CA . ASN A 1 90 ? 11.905 5.982 -9.288 1.00 96.81 90 ASN A CA 1
ATOM 677 C C . ASN A 1 90 ? 13.372 5.889 -9.744 1.00 96.81 90 ASN A C 1
ATOM 679 O O . ASN A 1 90 ? 14.219 6.636 -9.253 1.00 96.81 90 ASN A O 1
ATOM 683 N N . PRO A 1 91 ? 13.716 4.986 -10.678 1.00 94.31 91 PRO A N 1
ATOM 684 C CA . PRO A 1 91 ? 15.095 4.824 -11.128 1.00 94.31 91 PRO A CA 1
ATOM 685 C C . PRO A 1 91 ? 15.605 5.992 -11.985 1.00 94.31 91 PRO A C 1
ATOM 687 O O . PRO A 1 91 ? 16.814 6.109 -12.159 1.00 94.31 91 PRO A O 1
ATOM 690 N N . ALA A 1 92 ? 14.722 6.821 -12.551 1.00 93.44 92 ALA A N 1
ATOM 691 C CA . ALA A 1 92 ? 15.114 7.906 -13.448 1.00 93.44 92 ALA A CA 1
ATOM 692 C C . ALA A 1 92 ? 15.760 9.082 -12.700 1.00 93.44 92 ALA A C 1
ATOM 694 O O . ALA A 1 92 ? 16.703 9.685 -13.206 1.00 93.44 92 ALA A O 1
ATOM 695 N N . ASP A 1 93 ? 15.262 9.397 -11.504 1.00 94.81 93 ASP A N 1
ATOM 696 C CA . ASP A 1 93 ? 15.721 10.525 -10.683 1.00 94.81 93 ASP A CA 1
ATOM 697 C C . ASP A 1 93 ? 16.189 10.112 -9.276 1.00 94.81 93 ASP A C 1
ATOM 699 O O . ASP A 1 93 ? 16.727 10.936 -8.537 1.00 94.81 93 ASP A O 1
ATOM 703 N N . GLY A 1 94 ? 16.014 8.842 -8.901 1.00 93.62 94 GLY A N 1
ATOM 704 C CA . GLY A 1 94 ? 16.328 8.330 -7.570 1.00 93.62 94 GLY A CA 1
ATOM 705 C C . GLY A 1 94 ? 15.348 8.782 -6.486 1.00 93.62 94 GLY A C 1
ATOM 706 O O . GLY A 1 94 ? 15.633 8.591 -5.302 1.00 93.62 94 GLY A O 1
ATOM 707 N N . SER A 1 95 ? 14.216 9.393 -6.853 1.00 96.19 95 SER A N 1
ATOM 708 C CA . SER A 1 95 ? 13.215 9.843 -5.889 1.00 96.19 95 SER A CA 1
ATOM 709 C C . SER A 1 95 ? 12.588 8.663 -5.151 1.00 96.19 95 SER A C 1
ATOM 711 O O . SER A 1 95 ? 12.413 7.571 -5.698 1.00 96.19 95 SER A O 1
ATOM 713 N N . LEU A 1 96 ? 12.266 8.900 -3.878 1.00 96.88 96 LEU A N 1
ATOM 714 C CA . LEU A 1 96 ? 11.661 7.924 -2.985 1.00 96.88 96 LEU A CA 1
ATOM 715 C C . LEU A 1 96 ? 10.404 8.514 -2.355 1.00 96.88 96 LEU A C 1
ATOM 717 O O . LEU A 1 96 ? 10.443 9.613 -1.799 1.00 96.88 96 LEU A O 1
ATOM 721 N N . TRP A 1 97 ? 9.309 7.762 -2.397 1.00 96.25 97 TRP A N 1
ATOM 722 C CA . TRP A 1 97 ? 8.066 8.102 -1.705 1.00 96.25 97 TRP A CA 1
ATOM 723 C C . TRP A 1 97 ? 7.407 6.858 -1.111 1.00 96.25 97 TRP A C 1
ATOM 725 O O . TRP A 1 97 ? 7.828 5.727 -1.370 1.00 96.25 97 TRP A O 1
ATOM 735 N N . TYR A 1 98 ? 6.386 7.088 -0.285 1.00 92.62 98 TYR A N 1
ATOM 736 C CA .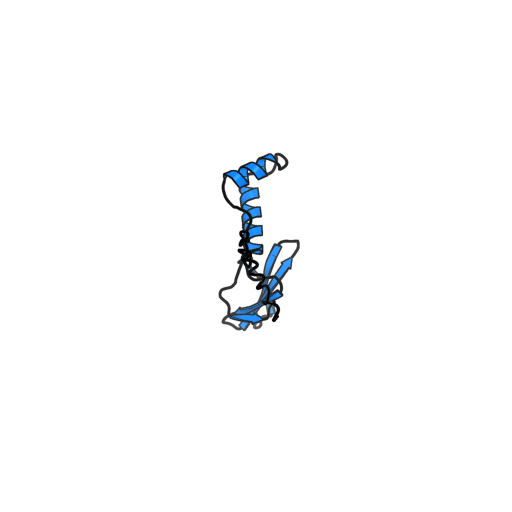 TYR A 1 98 ? 5.628 6.033 0.373 1.00 92.62 98 TYR A CA 1
ATOM 737 C C . TYR A 1 98 ? 4.171 6.049 -0.080 1.00 92.62 98 TYR A C 1
ATOM 739 O O . TYR A 1 98 ? 3.572 7.119 -0.187 1.00 92.62 98 TYR A O 1
ATOM 747 N N . ASP A 1 99 ? 3.615 4.865 -0.321 1.00 90.56 99 ASP A N 1
ATOM 748 C CA . ASP A 1 99 ? 2.204 4.667 -0.657 1.00 90.56 99 ASP A CA 1
ATOM 749 C C . ASP A 1 99 ? 1.571 3.682 0.335 1.00 90.56 99 ASP A C 1
ATOM 751 O O . ASP A 1 99 ? 2.129 2.624 0.627 1.00 90.56 99 ASP A O 1
ATOM 755 N N . PHE A 1 100 ? 0.408 4.034 0.875 1.00 85.56 100 PHE A N 1
ATOM 756 C CA . PHE A 1 100 ? -0.308 3.242 1.877 1.00 85.56 100 PHE A CA 1
ATOM 757 C C . PHE A 1 100 ? -1.342 2.289 1.260 1.00 85.56 100 PHE A C 1
ATOM 759 O O . PHE A 1 100 ? -2.039 1.585 1.992 1.00 85.56 100 PHE A O 1
ATOM 766 N N . ALA A 1 101 ? -1.446 2.231 -0.072 1.00 86.81 101 ALA A N 1
ATOM 767 C CA . ALA A 1 101 ? -2.298 1.268 -0.754 1.00 86.81 101 ALA A CA 1
ATOM 768 C C . ALA A 1 101 ? -1.977 -0.169 -0.291 1.00 86.81 101 ALA A C 1
ATOM 770 O O . ALA A 1 101 ? -0.802 -0.519 -0.144 1.00 86.81 101 ALA A O 1
ATOM 771 N N . PRO A 1 102 ? -2.985 -1.026 -0.055 1.00 83.19 102 PRO A N 1
ATOM 772 C CA . PRO A 1 102 ? -2.771 -2.393 0.437 1.00 83.19 102 PRO A CA 1
ATOM 773 C C . PRO A 1 102 ? -2.061 -3.273 -0.604 1.00 83.19 102 PRO A C 1
ATOM 775 O O . PRO A 1 102 ? -1.246 -4.124 -0.261 1.00 83.19 102 PRO A O 1
ATOM 778 N N . THR A 1 103 ? -2.312 -3.016 -1.888 1.00 89.19 103 THR A N 1
ATOM 779 C CA . THR A 1 103 ? -1.641 -3.624 -3.041 1.00 89.19 103 THR A CA 1
ATOM 780 C C . THR A 1 103 ? -1.392 -2.551 -4.100 1.00 89.19 103 THR A C 1
ATOM 782 O O . THR A 1 103 ? -2.071 -1.521 -4.111 1.00 89.19 103 THR A O 1
ATOM 785 N N . LEU A 1 104 ? -0.429 -2.781 -4.992 1.00 90.75 104 LEU A N 1
ATOM 786 C CA . LEU A 1 104 ? -0.220 -1.945 -6.174 1.00 90.75 104 LEU A CA 1
ATOM 787 C C . LEU A 1 104 ? -0.683 -2.699 -7.424 1.00 90.75 104 LEU A C 1
ATOM 789 O O . LEU A 1 104 ? -0.337 -3.875 -7.575 1.00 90.75 104 LEU A O 1
ATOM 793 N N . PRO A 1 105 ? -1.349 -2.031 -8.386 1.00 93.06 105 PRO A N 1
ATOM 794 C CA . PRO A 1 105 ? -1.714 -2.611 -9.682 1.00 93.06 105 PRO A CA 1
ATOM 795 C C . PRO A 1 105 ? -0.491 -2.720 -10.616 1.00 93.06 105 PRO A C 1
ATOM 797 O O . PRO A 1 105 ? -0.522 -2.330 -11.780 1.00 93.06 105 PRO A O 1
ATOM 800 N N . TRP A 1 106 ? 0.637 -3.163 -10.068 1.00 95.81 106 TRP A N 1
ATOM 801 C CA . TRP A 1 106 ? 1.954 -3.241 -10.690 1.00 95.81 106 TRP A CA 1
ATOM 802 C C . TRP A 1 106 ? 2.363 -4.702 -10.836 1.00 95.81 106 TRP A C 1
ATOM 804 O O . TRP A 1 106 ? 1.841 -5.573 -10.141 1.00 95.81 106 TRP A O 1
ATOM 814 N N . THR A 1 107 ? 3.331 -4.986 -11.703 1.00 96.19 107 THR A N 1
ATOM 815 C CA . THR A 1 107 ? 3.774 -6.370 -11.924 1.00 96.19 107 THR A CA 1
ATOM 816 C C . THR A 1 107 ? 4.569 -6.854 -10.718 1.00 96.19 107 THR A C 1
ATOM 818 O O . THR A 1 107 ? 5.566 -6.231 -10.364 1.00 96.19 107 THR A O 1
ATOM 821 N N . GLN A 1 108 ? 4.165 -7.954 -10.084 1.00 94.75 108 GLN A N 1
ATOM 822 C CA . GLN A 1 108 ? 4.964 -8.577 -9.029 1.00 94.75 108 GLN A CA 1
ATOM 823 C C . GLN A 1 108 ? 6.217 -9.213 -9.628 1.00 94.75 108 GLN A C 1
ATOM 825 O O . GLN A 1 108 ? 6.148 -9.934 -10.620 1.00 94.75 108 GLN A O 1
ATOM 830 N N . ILE A 1 109 ? 7.367 -8.906 -9.036 1.00 95.50 109 ILE A N 1
ATOM 831 C CA . ILE A 1 109 ? 8.688 -9.339 -9.515 1.00 95.50 109 ILE A CA 1
ATOM 832 C C . ILE A 1 109 ? 9.506 -10.063 -8.439 1.00 95.50 109 ILE A C 1
ATOM 834 O O . ILE A 1 109 ? 10.621 -10.501 -8.705 1.00 95.50 109 ILE A O 1
ATOM 838 N N . GLY A 1 110 ? 8.966 -10.188 -7.229 1.00 88.94 110 GLY A N 1
ATOM 839 C CA . GLY A 1 110 ? 9.564 -10.912 -6.114 1.00 88.94 110 GLY A CA 1
ATOM 840 C C . GLY A 1 110 ? 8.718 -10.750 -4.854 1.00 88.94 110 GLY A C 1
ATOM 841 O O . GLY A 1 110 ? 7.766 -9.970 -4.845 1.00 88.94 110 GLY A O 1
ATOM 842 N N . GLY A 1 111 ? 9.052 -11.485 -3.800 1.00 80.25 111 GLY A N 1
ATOM 843 C CA . GLY A 1 111 ? 8.265 -11.518 -2.566 1.00 80.25 111 GLY A CA 1
ATOM 844 C C . GLY A 1 111 ? 8.023 -12.941 -2.085 1.00 80.25 111 GLY A C 1
ATOM 845 O O . GLY A 1 111 ? 8.271 -13.882 -2.838 1.00 80.25 111 GLY A O 1
ATOM 846 N N . ASN A 1 112 ? 7.599 -13.051 -0.828 1.00 57.53 112 ASN A N 1
ATOM 847 C CA . ASN A 1 112 ? 7.319 -14.307 -0.131 1.00 57.53 112 ASN A CA 1
ATOM 848 C C . ASN A 1 112 ? 5.986 -14.916 -0.578 1.00 57.53 112 ASN A C 1
ATOM 850 O O . ASN A 1 112 ? 5.057 -14.117 -0.835 1.00 57.53 112 ASN A O 1
#